Protein AF-A0A2G1Y6F3-F1 (afdb_monomer_lite)

Structure (mmCIF, N/CA/C/O backbone):
data_AF-A0A2G1Y6F3-F1
#
_entry.id   AF-A0A2G1Y6F3-F1
#
loop_
_atom_site.group_PDB
_atom_site.id
_atom_site.type_symbol
_atom_site.label_atom_id
_atom_site.label_alt_id
_atom_site.label_comp_id
_atom_site.label_asym_id
_atom_site.label_entity_id
_atom_site.label_seq_id
_atom_site.pdbx_PDB_ins_code
_atom_site.Cartn_x
_atom_site.Cartn_y
_atom_site.Cartn_z
_atom_site.occupancy
_atom_site.B_iso_or_equiv
_atom_site.auth_seq_id
_atom_site.auth_comp_id
_atom_site.auth_asym_id
_atom_site.auth_atom_id
_atom_site.pdbx_PDB_model_num
ATOM 1 N N . MET A 1 1 ? -31.856 -8.004 24.292 1.00 51.94 1 MET A N 1
ATOM 2 C CA . MET A 1 1 ? -31.341 -9.147 23.492 1.00 51.94 1 MET A CA 1
ATOM 3 C C . MET A 1 1 ? -30.865 -8.750 22.086 1.00 51.94 1 MET A C 1
ATOM 5 O O . MET A 1 1 ? -29.830 -9.238 21.651 1.00 51.94 1 MET A O 1
ATOM 9 N N . ILE A 1 2 ? -31.555 -7.831 21.395 1.00 51.72 2 ILE A N 1
ATOM 10 C CA . ILE A 1 2 ? -31.176 -7.323 20.057 1.00 51.72 2 ILE A CA 1
ATOM 11 C C . ILE A 1 2 ? -29.835 -6.564 20.072 1.00 51.72 2 ILE A C 1
ATOM 13 O O . ILE A 1 2 ? -28.989 -6.807 19.218 1.00 51.72 2 ILE A O 1
ATOM 17 N N . LEU A 1 3 ? -29.591 -5.739 21.098 1.00 43.38 3 LEU A N 1
ATOM 18 C CA . LEU A 1 3 ? -28.349 -4.966 21.246 1.00 43.38 3 LEU A CA 1
ATOM 19 C C . LEU A 1 3 ? -27.091 -5.857 21.293 1.00 43.38 3 LEU A C 1
ATOM 21 O O . LEU A 1 3 ? -26.083 -5.553 20.666 1.00 43.38 3 LEU A O 1
ATOM 25 N N . CYS A 1 4 ? -27.185 -7.001 21.982 1.00 46.47 4 CYS A N 1
ATOM 26 C CA . CYS A 1 4 ? -26.085 -7.956 22.126 1.00 46.47 4 CYS A CA 1
ATOM 27 C C . CYS A 1 4 ? -25.785 -8.677 20.799 1.00 46.47 4 CYS A C 1
ATOM 29 O O . CYS A 1 4 ? -24.626 -8.862 20.445 1.00 46.47 4 CYS A O 1
ATOM 31 N N . LYS A 1 5 ? -26.824 -9.007 20.011 1.00 44.19 5 LYS A N 1
ATOM 32 C CA . LYS A 1 5 ? -26.682 -9.573 18.655 1.00 44.19 5 LYS A CA 1
ATOM 33 C C . LYS A 1 5 ? -26.028 -8.591 17.680 1.00 44.19 5 LYS A C 1
ATOM 35 O O . LYS A 1 5 ? -25.182 -9.003 16.890 1.00 44.19 5 LYS A O 1
ATOM 40 N N . VAL A 1 6 ? -26.375 -7.306 17.748 1.00 49.78 6 VAL A N 1
ATOM 41 C CA . VAL A 1 6 ? -25.749 -6.266 16.916 1.00 49.78 6 VAL A CA 1
ATOM 42 C C . VAL A 1 6 ? -24.268 -6.114 17.279 1.00 49.78 6 VAL A C 1
ATOM 44 O O . VAL A 1 6 ? -23.417 -6.208 16.397 1.00 49.78 6 VAL A O 1
ATOM 47 N N . LEU A 1 7 ? -23.942 -6.014 18.572 1.00 48.81 7 LEU A N 1
ATOM 48 C CA . LEU A 1 7 ? -22.559 -5.962 19.068 1.00 48.81 7 LEU A CA 1
ATOM 49 C C . LEU A 1 7 ? -21.728 -7.186 18.652 1.00 48.81 7 LEU A C 1
ATOM 51 O O . LEU A 1 7 ? -20.601 -7.034 18.186 1.00 48.81 7 LEU A O 1
ATOM 55 N N . PHE A 1 8 ? -22.294 -8.393 18.739 1.00 48.41 8 PHE A N 1
ATOM 56 C CA . PHE A 1 8 ? -21.606 -9.617 18.318 1.00 48.41 8 PHE A CA 1
ATOM 57 C C . PHE A 1 8 ? -21.379 -9.669 16.803 1.00 48.41 8 PHE A C 1
ATOM 59 O O . PHE A 1 8 ? -20.356 -10.173 16.344 1.00 48.41 8 PHE A O 1
ATOM 66 N N . THR A 1 9 ? -22.304 -9.112 16.017 1.00 52.41 9 THR A N 1
ATOM 67 C CA . THR A 1 9 ? -22.155 -9.005 14.560 1.00 52.41 9 THR A CA 1
ATOM 68 C C . THR A 1 9 ? -21.023 -8.035 14.203 1.00 52.41 9 THR A C 1
ATOM 70 O O . THR A 1 9 ? -20.189 -8.369 13.366 1.00 52.41 9 THR A O 1
ATOM 73 N N . PHE A 1 10 ? -20.899 -6.900 14.903 1.00 43.22 10 PHE A N 1
ATOM 74 C CA . PHE A 1 10 ? -19.764 -5.978 14.743 1.00 43.22 10 PHE A CA 1
ATOM 75 C C . PHE A 1 10 ? -18.419 -6.602 15.155 1.00 43.22 10 PHE A C 1
ATOM 77 O O . PHE A 1 10 ? -17.424 -6.436 14.448 1.00 43.22 10 PHE A O 1
ATOM 84 N N . ILE A 1 11 ? -18.383 -7.380 16.244 1.00 48.75 11 ILE A N 1
ATOM 85 C CA . ILE A 1 11 ? -17.178 -8.114 16.673 1.00 48.75 11 ILE A CA 1
ATOM 86 C C . ILE A 1 11 ? -16.795 -9.194 15.648 1.00 48.75 11 ILE A C 1
ATOM 88 O O . ILE A 1 11 ? -15.617 -9.361 15.340 1.00 48.75 11 ILE A O 1
ATOM 92 N N . LYS A 1 12 ? -17.775 -9.890 15.060 1.00 34.28 12 LYS A N 1
ATOM 93 C CA . LYS A 1 12 ? -17.546 -10.921 14.035 1.00 34.28 12 LYS A CA 1
ATOM 94 C C . LYS A 1 12 ? -17.072 -10.333 12.699 1.00 34.28 12 LYS A C 1
ATOM 96 O O . LYS A 1 12 ? -16.242 -10.944 12.032 1.00 34.28 12 LYS A O 1
ATOM 101 N N . ILE A 1 13 ? -17.526 -9.130 12.338 1.00 40.31 13 ILE A N 1
ATOM 102 C CA . ILE A 1 13 ? -17.069 -8.401 11.140 1.00 40.31 13 ILE A CA 1
ATOM 103 C C . ILE A 1 13 ? -15.600 -7.964 11.266 1.00 40.31 13 ILE A C 1
ATOM 105 O O . ILE A 1 13 ? -14.877 -7.979 10.268 1.00 40.31 13 ILE A O 1
ATOM 109 N N . LYS A 1 14 ? -15.116 -7.667 12.483 1.00 42.75 14 LYS A N 1
ATOM 110 C CA . LYS A 1 14 ? -13.708 -7.302 12.741 1.00 42.75 14 LYS A CA 1
ATOM 111 C C . LYS A 1 14 ? -12.703 -8.368 12.261 1.00 42.75 14 LYS A C 1
ATOM 113 O O . LYS A 1 14 ? -11.566 -8.022 11.960 1.00 42.75 14 LYS A O 1
ATOM 118 N N . ASN A 1 15 ? -13.124 -9.630 12.130 1.00 44.47 15 ASN A N 1
ATOM 119 C CA . ASN A 1 15 ? -12.274 -10.757 11.725 1.00 44.47 15 ASN A CA 1
ATOM 120 C C . ASN A 1 15 ? -12.313 -11.116 10.223 1.00 44.47 15 ASN A C 1
ATOM 122 O O . ASN A 1 15 ? -11.634 -12.059 9.829 1.00 44.47 15 ASN A O 1
ATOM 126 N N . ILE A 1 16 ? -13.085 -10.421 9.374 1.00 44.25 16 ILE A N 1
ATOM 127 C CA . ILE A 1 16 ? -13.382 -10.911 8.007 1.00 44.25 16 ILE A CA 1
ATOM 128 C C . ILE A 1 16 ? -12.537 -10.296 6.880 1.00 44.25 16 ILE A C 1
ATOM 130 O O . ILE A 1 16 ? -12.433 -10.908 5.822 1.00 44.25 16 ILE A O 1
ATOM 134 N N . MET A 1 17 ? -11.875 -9.147 7.040 1.00 43.41 17 MET A N 1
ATOM 135 C CA . MET A 1 17 ? -11.149 -8.546 5.904 1.00 43.41 17 MET A CA 1
ATOM 136 C C . MET A 1 17 ? -9.629 -8.543 6.061 1.00 43.41 17 MET A C 1
ATOM 138 O O . MET A 1 17 ? -8.981 -7.519 6.291 1.00 43.41 17 MET A O 1
ATOM 142 N N . SER A 1 18 ? -9.049 -9.719 5.827 1.00 44.94 18 SER A N 1
ATOM 143 C CA . SER A 1 18 ? -7.659 -9.909 5.404 1.00 44.94 18 SER A CA 1
ATOM 144 C C . SER A 1 18 ? -7.593 -10.233 3.905 1.00 44.94 18 SER A C 1
ATOM 146 O O . SER A 1 18 ? -6.972 -11.215 3.512 1.00 44.94 18 SER A O 1
ATOM 148 N N . TYR A 1 19 ? -8.252 -9.449 3.046 1.00 49.56 19 TYR A N 1
ATOM 149 C CA . TYR A 1 19 ? -8.006 -9.563 1.606 1.00 49.56 19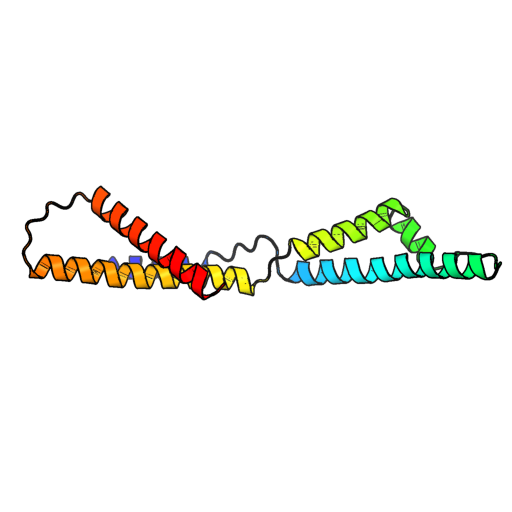 TYR A CA 1
ATOM 150 C C . TYR A 1 19 ? -6.669 -8.880 1.303 1.00 49.56 19 TYR A C 1
ATOM 152 O O . TYR A 1 19 ? -6.601 -7.680 1.052 1.00 49.56 19 TYR A O 1
ATOM 160 N N . GLN A 1 20 ? -5.586 -9.640 1.462 1.00 52.03 20 GLN A N 1
ATOM 161 C CA . GLN A 1 20 ? -4.271 -9.266 0.962 1.00 52.03 20 GLN A CA 1
ATOM 162 C C . GLN A 1 20 ? -4.255 -9.602 -0.523 1.00 52.03 20 GLN A C 1
ATOM 164 O O . GLN A 1 20 ? -4.421 -10.759 -0.895 1.00 52.03 20 GLN A O 1
ATOM 169 N N . ILE A 1 21 ? -4.095 -8.581 -1.363 1.00 61.88 21 ILE A N 1
ATOM 170 C CA . ILE A 1 21 ? -4.095 -8.742 -2.823 1.00 61.88 21 ILE A CA 1
ATOM 171 C C . ILE A 1 21 ? -2.905 -9.612 -3.268 1.00 61.88 21 ILE A C 1
ATOM 173 O O . ILE A 1 21 ? -3.049 -10.361 -4.225 1.00 61.88 21 ILE A O 1
ATOM 177 N N . LEU A 1 22 ? -1.789 -9.611 -2.523 1.00 63.44 22 LEU A N 1
ATOM 178 C CA . LEU A 1 22 ? -0.693 -10.578 -2.653 1.00 63.44 22 LEU A CA 1
ATOM 179 C C . LEU A 1 22 ? -0.129 -10.951 -1.257 1.00 63.44 22 LEU A C 1
ATOM 181 O O . LEU A 1 22 ? 0.120 -10.051 -0.450 1.00 63.44 22 LEU A O 1
ATOM 185 N N . PRO A 1 23 ? 0.102 -12.243 -0.946 1.00 66.38 23 PRO A N 1
ATOM 186 C CA . PRO A 1 23 ? 0.720 -12.670 0.314 1.00 66.38 23 PRO A CA 1
ATOM 187 C C . PRO A 1 23 ? 2.163 -12.164 0.463 1.00 66.38 23 PRO A C 1
ATOM 189 O O . PRO A 1 23 ? 2.924 -12.169 -0.500 1.00 66.38 23 PRO A O 1
ATOM 192 N N . ASN A 1 24 ? 2.607 -11.858 1.688 1.00 69.75 24 ASN A N 1
ATOM 193 C CA . ASN A 1 24 ? 3.986 -11.403 1.964 1.00 69.75 24 ASN A CA 1
ATOM 194 C C . ASN A 1 24 ? 5.091 -12.415 1.573 1.00 69.75 24 ASN A C 1
ATOM 196 O O . ASN A 1 24 ? 6.263 -12.046 1.479 1.00 69.75 24 ASN A O 1
ATOM 200 N N . TRP A 1 25 ? 4.729 -13.677 1.327 1.00 74.38 25 TRP A N 1
ATOM 201 C CA . TRP A 1 25 ? 5.625 -14.715 0.812 1.00 74.38 25 TRP A CA 1
ATOM 202 C C . TRP A 1 25 ? 6.089 -14.401 -0.617 1.00 74.38 25 TRP A C 1
ATOM 204 O O . TRP A 1 25 ? 7.222 -14.725 -0.966 1.00 74.38 25 TRP A O 1
ATOM 214 N N . PHE A 1 26 ? 5.275 -13.696 -1.411 1.00 80.44 26 PHE A N 1
ATOM 215 C CA . PHE A 1 26 ? 5.640 -13.294 -2.769 1.00 80.44 26 PHE A CA 1
ATOM 216 C C . PHE A 1 26 ? 6.783 -12.275 -2.783 1.00 80.44 26 PHE A C 1
ATOM 218 O O . PHE A 1 26 ? 7.661 -12.397 -3.625 1.00 80.44 26 PHE A O 1
ATOM 225 N N . LYS A 1 27 ? 6.877 -11.359 -1.806 1.00 82.88 27 LYS A N 1
ATOM 226 C CA . LYS A 1 27 ? 8.032 -10.443 -1.682 1.00 82.88 27 LYS A CA 1
ATOM 227 C C . LYS A 1 27 ? 9.350 -11.212 -1.599 1.00 82.88 27 LYS A C 1
ATOM 229 O O . LYS A 1 27 ? 10.313 -10.864 -2.276 1.00 82.88 27 LYS A O 1
ATOM 234 N N . LYS A 1 28 ? 9.377 -12.277 -0.787 1.00 87.81 28 LYS A N 1
ATOM 235 C CA . LYS A 1 28 ? 10.561 -13.133 -0.621 1.00 87.81 28 LYS A CA 1
ATOM 236 C C . LYS A 1 28 ? 10.878 -13.880 -1.913 1.00 87.81 28 LYS A C 1
ATOM 238 O O . LYS A 1 28 ? 12.018 -13.851 -2.352 1.00 87.81 28 LYS A O 1
ATOM 243 N N . ILE A 1 29 ? 9.866 -14.482 -2.539 1.00 88.31 29 ILE A N 1
ATOM 244 C CA . ILE A 1 29 ? 10.024 -15.229 -3.793 1.00 88.31 29 ILE A CA 1
ATOM 245 C C . ILE A 1 29 ? 10.537 -14.315 -4.914 1.00 88.31 29 ILE A C 1
ATOM 247 O O . ILE A 1 29 ? 11.514 -14.662 -5.567 1.00 88.31 29 ILE A O 1
ATOM 251 N N . GLY A 1 30 ? 9.933 -13.139 -5.105 1.00 87.19 30 GLY A N 1
ATOM 252 C CA . GLY A 1 30 ? 10.330 -12.176 -6.137 1.00 87.19 30 GLY A CA 1
ATOM 253 C C . GLY A 1 30 ? 11.742 -11.644 -5.931 1.00 87.19 30 GLY A C 1
ATOM 254 O O . GLY A 1 30 ? 12.524 -11.615 -6.876 1.00 87.19 30 GLY A O 1
ATOM 255 N N . PHE A 1 31 ? 12.106 -11.317 -4.686 1.00 90.62 31 PHE A N 1
ATOM 256 C CA . PHE A 1 31 ? 13.464 -10.889 -4.355 1.00 90.62 31 PHE A CA 1
ATOM 257 C C . PHE A 1 31 ? 14.496 -11.988 -4.628 1.00 90.62 31 PHE A C 1
ATOM 259 O O . PHE A 1 31 ? 15.512 -11.724 -5.265 1.00 90.62 31 PHE A O 1
ATOM 266 N N . THR A 1 32 ? 14.237 -13.224 -4.191 1.00 91.88 32 THR A N 1
ATOM 267 C CA . THR A 1 32 ? 15.149 -14.350 -4.434 1.00 91.88 32 THR A CA 1
ATOM 268 C C . THR A 1 32 ? 15.280 -14.648 -5.925 1.00 91.88 32 THR A C 1
ATOM 270 O O . THR A 1 32 ? 16.394 -14.840 -6.404 1.00 91.88 32 THR A O 1
ATOM 273 N N . LEU A 1 33 ? 14.169 -14.643 -6.666 1.00 89.31 33 LEU A N 1
ATOM 274 C CA . LEU A 1 33 ? 14.163 -14.868 -8.110 1.00 89.31 33 LEU A CA 1
ATOM 275 C C . LEU A 1 33 ? 14.965 -13.783 -8.840 1.00 89.31 33 LEU A C 1
ATOM 277 O O . LEU A 1 33 ? 15.851 -14.101 -9.621 1.00 89.31 33 LEU A O 1
ATOM 281 N N . PHE A 1 34 ? 14.712 -12.507 -8.541 1.00 92.25 34 PHE A N 1
ATOM 282 C CA . PHE A 1 34 ? 15.464 -11.398 -9.124 1.00 92.25 34 PHE A CA 1
ATOM 283 C C . PHE A 1 34 ? 16.960 -11.521 -8.810 1.00 92.25 34 PHE A C 1
ATOM 285 O O . PHE A 1 34 ? 17.785 -11.551 -9.715 1.00 92.25 34 PHE A O 1
ATOM 292 N N . PHE A 1 35 ? 17.315 -11.674 -7.535 1.00 93.06 35 PHE A N 1
ATOM 293 C CA . PHE A 1 35 ? 18.707 -11.643 -7.099 1.00 93.06 35 PHE A CA 1
ATOM 294 C C . PHE A 1 35 ? 19.537 -12.807 -7.658 1.00 93.06 35 PHE A C 1
ATOM 296 O O . PHE A 1 35 ? 20.642 -12.595 -8.153 1.00 93.06 35 PHE A O 1
ATOM 303 N N . VAL A 1 36 ? 19.002 -14.032 -7.623 1.00 90.56 36 VAL A N 1
ATOM 304 C CA . VAL A 1 36 ? 19.708 -15.221 -8.125 1.00 90.56 36 VAL A CA 1
ATOM 305 C C . VAL A 1 36 ? 19.913 -15.129 -9.635 1.00 90.56 36 VAL A C 1
ATOM 307 O O . VAL A 1 36 ? 21.028 -15.333 -10.110 1.00 90.56 36 VAL A O 1
ATOM 310 N N . PHE A 1 37 ? 18.872 -14.784 -10.395 1.00 88.31 37 PHE A N 1
ATOM 311 C CA . PHE A 1 37 ? 18.972 -14.723 -11.853 1.00 88.31 37 PHE A CA 1
ATOM 312 C C . PHE A 1 37 ? 19.821 -13.531 -12.319 1.00 88.31 37 PHE A C 1
ATOM 314 O O . PHE A 1 37 ? 20.602 -13.687 -13.253 1.00 88.31 37 PHE A O 1
ATOM 321 N N . SER A 1 38 ? 19.771 -12.383 -11.634 1.00 87.06 38 SER A N 1
ATOM 322 C CA . SER A 1 38 ? 20.627 -11.230 -11.947 1.00 87.06 38 SER A CA 1
ATOM 323 C C . SER A 1 38 ? 22.112 -11.484 -11.689 1.00 87.06 38 SER A C 1
ATOM 325 O O . SER A 1 38 ? 22.939 -11.049 -12.485 1.00 87.06 38 SER A O 1
ATOM 327 N N . ILE A 1 39 ? 22.477 -12.189 -10.609 1.00 88.62 39 ILE A N 1
ATOM 328 C CA . ILE A 1 39 ? 23.886 -12.544 -10.354 1.00 88.62 39 ILE A CA 1
ATOM 329 C C . ILE A 1 39 ? 24.401 -13.486 -11.433 1.00 88.62 39 ILE A C 1
ATOM 331 O O . ILE A 1 39 ? 25.514 -13.317 -11.930 1.00 88.62 39 ILE A O 1
ATOM 335 N N . LEU A 1 40 ? 23.593 -14.483 -11.779 1.00 86.25 40 LEU A N 1
ATOM 336 C CA . LEU A 1 40 ? 23.964 -15.469 -12.774 1.00 86.25 40 LEU A CA 1
ATOM 337 C C . LEU A 1 40 ? 24.145 -14.830 -14.161 1.00 86.25 40 LEU A C 1
ATOM 339 O O . LEU A 1 40 ? 25.164 -15.058 -14.809 1.00 86.25 40 LEU A O 1
ATOM 343 N N . ASP A 1 41 ? 23.206 -13.981 -14.583 1.00 85.50 41 ASP A N 1
ATOM 344 C CA . ASP A 1 41 ? 23.287 -13.286 -15.870 1.00 85.50 41 ASP A CA 1
ATOM 345 C C . ASP A 1 41 ? 24.436 -12.266 -15.919 1.00 85.50 41 ASP A C 1
ATOM 347 O O . ASP A 1 41 ? 25.262 -12.283 -16.836 1.00 85.50 41 ASP A O 1
ATOM 351 N N . GLY A 1 42 ? 24.577 -11.449 -14.871 1.00 83.56 42 GLY A N 1
ATOM 352 C CA . GLY A 1 42 ? 25.672 -10.488 -14.751 1.00 83.56 42 GLY A CA 1
ATOM 353 C C . GLY A 1 42 ? 27.053 -11.148 -14.713 1.00 83.56 42 GLY A C 1
ATOM 354 O O . GLY A 1 42 ? 28.005 -10.606 -15.271 1.00 83.56 42 GLY A O 1
ATOM 355 N N . GLY A 1 43 ? 27.170 -12.335 -14.111 1.00 84.25 43 GLY A N 1
ATOM 356 C CA . GLY A 1 43 ? 28.413 -13.107 -14.068 1.00 84.25 43 GLY A CA 1
ATOM 357 C C . GLY A 1 43 ? 28.883 -13.570 -15.451 1.00 84.25 43 GLY A C 1
ATOM 358 O O . GLY A 1 43 ? 30.075 -13.488 -15.755 1.00 84.25 43 GLY A O 1
ATOM 359 N N . GLU A 1 44 ? 27.967 -13.999 -16.323 1.00 78.94 44 GLU A N 1
ATOM 360 C CA . GLU A 1 44 ? 28.314 -14.359 -17.704 1.00 78.94 44 GLU A CA 1
ATOM 361 C C . GLU A 1 44 ? 28.727 -13.126 -18.511 1.00 78.94 44 GLU A C 1
ATOM 363 O O . GLU A 1 44 ? 29.761 -13.138 -19.176 1.00 78.94 44 GLU A O 1
ATOM 368 N N . HIS A 1 45 ? 27.979 -12.027 -18.412 1.00 82.75 45 HIS A N 1
ATOM 369 C CA . HIS A 1 45 ? 28.346 -10.788 -19.099 1.00 82.75 45 HIS A CA 1
ATOM 370 C C . HIS A 1 45 ? 29.701 -10.239 -18.634 1.00 82.75 45 HIS A C 1
ATOM 372 O O . HIS A 1 45 ? 30.491 -9.766 -19.453 1.00 82.75 45 HIS A O 1
ATOM 378 N N . PHE A 1 46 ? 30.005 -10.356 -17.341 1.00 85.12 46 PHE A N 1
ATOM 379 C CA . PHE A 1 46 ? 31.286 -9.952 -16.773 1.00 85.12 46 PHE A CA 1
ATOM 380 C C . PHE A 1 46 ? 32.444 -10.833 -17.257 1.00 85.12 46 PHE A C 1
ATOM 382 O O . PHE A 1 46 ? 33.466 -10.316 -17.705 1.00 85.12 46 PHE A O 1
ATOM 389 N N . THR A 1 47 ? 32.285 -12.159 -17.211 1.00 82.00 47 THR A N 1
ATOM 390 C CA . THR A 1 47 ? 33.320 -13.106 -17.666 1.00 82.00 47 THR A CA 1
ATOM 391 C C . THR A 1 47 ? 33.554 -13.017 -19.171 1.00 82.00 47 THR A C 1
ATOM 393 O O . THR A 1 47 ? 34.705 -12.985 -19.597 1.00 82.00 47 THR A O 1
ATOM 396 N N . ASN A 1 48 ? 32.499 -12.870 -19.974 1.00 81.62 48 ASN A N 1
ATOM 397 C CA . ASN A 1 48 ? 32.620 -12.631 -21.412 1.00 81.62 48 ASN A CA 1
ATOM 398 C C . ASN A 1 48 ? 33.322 -11.296 -21.712 1.00 81.62 48 ASN A C 1
ATOM 400 O O . ASN A 1 48 ? 34.186 -11.245 -22.585 1.00 81.62 48 ASN A O 1
ATOM 404 N N . GLY A 1 49 ? 33.009 -10.229 -20.968 1.00 82.50 49 GLY A N 1
ATOM 405 C CA . GLY A 1 49 ? 33.698 -8.942 -21.103 1.00 82.50 49 GLY A CA 1
ATOM 406 C C . GLY A 1 49 ? 35.187 -9.020 -20.746 1.00 82.50 49 GLY A C 1
ATOM 407 O O . GLY A 1 49 ? 36.026 -8.464 -21.452 1.00 82.50 49 GLY A O 1
ATOM 408 N N . LEU A 1 50 ? 35.528 -9.756 -19.686 1.00 82.62 50 LEU A N 1
ATOM 409 C CA . LEU A 1 50 ? 36.904 -9.930 -19.219 1.00 82.62 50 LEU A CA 1
ATOM 410 C C . LEU A 1 50 ? 37.723 -10.836 -20.153 1.00 82.62 50 LEU A C 1
ATOM 412 O O . LEU A 1 50 ? 38.861 -10.510 -20.482 1.00 82.62 50 LEU A O 1
ATOM 416 N N . ASN A 1 51 ? 37.135 -11.924 -20.654 1.00 83.00 51 ASN A N 1
ATOM 417 C CA . ASN A 1 51 ? 37.775 -12.809 -21.632 1.00 83.00 51 ASN A CA 1
ATOM 418 C C . ASN A 1 51 ? 37.987 -12.118 -22.983 1.00 83.00 51 ASN A C 1
ATOM 420 O O . ASN A 1 51 ? 39.041 -12.293 -23.594 1.00 83.00 51 ASN A O 1
ATOM 424 N N . GLY A 1 52 ? 37.045 -11.265 -23.402 1.00 81.44 52 GLY A N 1
ATOM 425 C CA . GLY A 1 52 ? 37.204 -10.405 -24.576 1.00 81.44 52 GLY A CA 1
ATOM 426 C C . GLY A 1 52 ? 38.367 -9.414 -24.445 1.00 81.44 52 GLY A C 1
ATOM 427 O O . GLY A 1 52 ? 39.033 -9.122 -25.434 1.00 81.44 52 GLY A O 1
ATOM 428 N N . LEU A 1 53 ? 38.662 -8.949 -23.226 1.00 80.75 53 LEU A N 1
ATOM 429 C CA . LEU A 1 53 ? 39.810 -8.084 -22.937 1.00 80.75 53 LEU A CA 1
ATOM 430 C C . LEU A 1 53 ? 41.140 -8.858 -22.872 1.00 80.75 53 LEU A C 1
ATOM 432 O O . LEU A 1 53 ? 42.180 -8.324 -23.247 1.00 80.75 53 LEU A O 1
ATOM 436 N N . LEU A 1 54 ? 41.116 -10.112 -22.411 1.00 82.62 54 LEU A N 1
ATOM 437 C CA . LEU A 1 54 ? 42.301 -10.971 -22.275 1.00 82.62 54 LEU A CA 1
ATOM 438 C C . LEU A 1 54 ? 42.600 -11.836 -23.514 1.00 82.62 54 LEU A C 1
ATOM 440 O O . LEU A 1 54 ? 43.587 -12.570 -23.513 1.00 82.62 54 LEU A O 1
ATOM 444 N N . GLY A 1 55 ? 41.769 -11.771 -24.559 1.00 74.56 55 GLY A N 1
ATOM 445 C CA . GLY A 1 55 ? 41.942 -12.543 -25.794 1.00 74.56 55 GLY A CA 1
ATOM 446 C C . GLY A 1 55 ? 41.761 -14.058 -25.631 1.00 74.56 55 GLY A C 1
ATOM 447 O O . GLY A 1 55 ? 42.265 -14.818 -26.456 1.00 74.56 55 GLY A O 1
ATOM 448 N N . GLN A 1 56 ? 41.075 -14.512 -24.575 1.00 70.50 56 GLN A N 1
ATOM 449 C CA . GLN A 1 56 ? 40.808 -15.934 -24.334 1.00 70.50 56 GLN A CA 1
ATOM 450 C C . GLN A 1 56 ? 39.481 -16.365 -24.971 1.00 70.50 56 GLN A C 1
ATOM 452 O O . GLN A 1 56 ? 38.473 -15.669 -24.859 1.00 70.50 56 GLN A O 1
ATOM 457 N N . VAL A 1 57 ? 39.478 -17.535 -25.619 1.00 60.72 57 VAL A N 1
ATOM 458 C CA . VAL A 1 57 ? 38.270 -18.162 -26.175 1.00 60.72 57 VAL A CA 1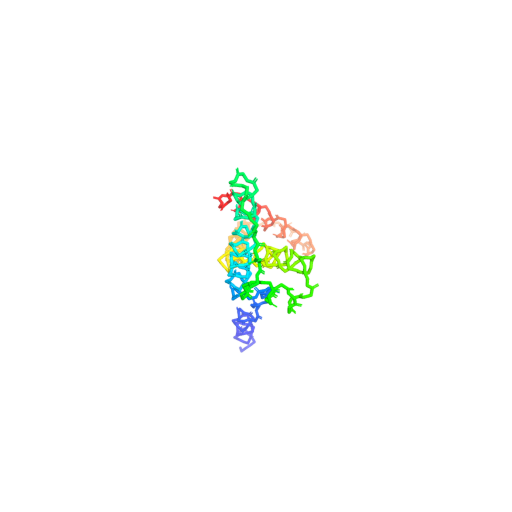
ATOM 459 C C . VAL A 1 57 ? 37.475 -18.786 -25.029 1.00 60.72 57 VAL A C 1
ATOM 461 O O . VAL A 1 57 ? 37.913 -19.757 -24.416 1.00 60.72 57 VAL A O 1
ATOM 464 N N . SER A 1 58 ? 36.320 -18.202 -24.715 1.00 62.06 58 SER A N 1
ATOM 465 C CA . SER A 1 58 ? 35.392 -18.711 -23.707 1.00 62.06 58 SER A CA 1
ATOM 466 C C . SER A 1 58 ? 34.538 -19.846 -24.272 1.00 62.06 58 SER A C 1
ATOM 468 O O . SER A 1 58 ? 33.554 -19.603 -24.969 1.00 62.06 58 SER A O 1
ATOM 470 N N . ASP A 1 59 ? 34.862 -21.087 -23.910 1.00 58.47 59 ASP A N 1
ATOM 471 C CA . ASP A 1 59 ? 33.919 -22.201 -24.029 1.00 58.47 59 ASP A CA 1
ATOM 472 C C . ASP A 1 59 ? 32.897 -22.110 -22.885 1.00 58.47 59 ASP A C 1
ATOM 474 O O . ASP A 1 59 ? 33.100 -22.599 -21.773 1.00 58.47 59 ASP A O 1
ATOM 478 N N . THR A 1 60 ? 31.773 -21.440 -23.143 1.00 62.59 60 THR A N 1
ATOM 479 C CA . THR A 1 60 ? 30.675 -21.241 -22.179 1.00 62.59 60 THR A CA 1
ATOM 480 C C . THR A 1 60 ? 29.798 -22.502 -22.039 1.00 62.59 60 THR A C 1
ATOM 482 O O . THR A 1 60 ? 28.567 -22.453 -22.071 1.00 62.59 60 THR A O 1
ATOM 485 N N . SER A 1 61 ? 30.410 -23.679 -21.884 1.00 60.81 61 SER A N 1
ATOM 486 C CA . SER A 1 61 ? 29.724 -24.971 -21.711 1.00 60.81 61 SER A CA 1
ATOM 487 C C . SER A 1 61 ? 29.497 -25.315 -20.232 1.00 60.81 61 SER A C 1
ATOM 489 O O . SER A 1 61 ? 29.775 -26.425 -19.778 1.00 60.81 61 SER A O 1
ATOM 491 N N . GLY A 1 62 ? 29.052 -24.335 -19.445 1.00 69.56 62 GLY A N 1
ATOM 492 C CA . GLY A 1 62 ? 28.770 -24.504 -18.019 1.00 69.56 62 GLY A CA 1
ATOM 493 C C . GLY A 1 62 ? 27.309 -24.855 -17.727 1.00 69.56 62 GLY A C 1
ATOM 494 O O . GLY A 1 62 ? 26.427 -24.692 -18.564 1.00 69.56 62 GLY A O 1
ATOM 495 N N . ILE A 1 63 ? 27.022 -25.235 -16.478 1.00 72.44 63 ILE A N 1
ATOM 496 C CA . ILE A 1 63 ? 25.657 -25.431 -15.935 1.00 72.44 63 ILE A CA 1
ATOM 497 C C . ILE A 1 63 ? 24.741 -24.226 -16.241 1.00 72.44 63 ILE A C 1
ATOM 499 O O . ILE A 1 63 ? 23.526 -24.367 -16.374 1.00 72.44 63 ILE A O 1
ATOM 503 N N . PHE A 1 64 ? 25.329 -23.040 -16.406 1.00 73.06 64 PHE A N 1
ATOM 504 C CA . PHE A 1 64 ? 24.611 -21.814 -16.708 1.00 73.06 64 PHE A CA 1
ATOM 505 C C . PHE A 1 64 ? 23.988 -21.765 -18.111 1.00 73.06 64 PHE A C 1
ATOM 507 O O . PHE A 1 64 ? 22.837 -21.351 -18.247 1.00 73.06 64 PHE A O 1
ATOM 514 N N . SER A 1 65 ? 24.682 -22.254 -19.143 1.00 74.44 65 SER A N 1
ATOM 515 C CA . SER A 1 65 ? 24.119 -22.302 -20.498 1.00 74.44 65 SER A CA 1
ATOM 516 C C . SER A 1 65 ? 23.003 -23.344 -20.609 1.00 74.44 65 SER A C 1
ATOM 518 O O . SER A 1 65 ? 22.017 -23.111 -21.308 1.00 74.44 65 SER A O 1
ATOM 520 N N . LEU A 1 66 ? 23.078 -24.431 -19.830 1.00 79.06 66 LEU A N 1
ATOM 521 C CA . LEU A 1 66 ? 21.979 -25.390 -19.675 1.00 79.06 66 LEU A CA 1
ATOM 522 C C . LEU A 1 66 ? 20.765 -24.779 -18.961 1.00 79.06 66 LEU A C 1
ATOM 524 O O . LEU A 1 66 ? 19.637 -24.986 -19.401 1.00 79.06 66 LEU A O 1
ATOM 528 N N . LEU A 1 67 ? 20.974 -23.995 -17.898 1.00 77.19 67 LEU A N 1
ATOM 529 C CA . LEU A 1 67 ? 19.895 -23.275 -17.210 1.00 77.19 67 LEU A CA 1
ATOM 530 C C . LEU A 1 67 ? 19.225 -22.238 -18.119 1.00 77.19 67 LEU A C 1
ATOM 532 O O . LEU A 1 67 ? 17.998 -22.144 -18.129 1.00 77.19 67 LEU A O 1
ATOM 536 N N . LYS A 1 68 ? 20.001 -21.503 -18.922 1.00 78.12 68 LYS A N 1
ATOM 537 C CA . LYS A 1 68 ? 19.469 -20.577 -19.932 1.00 78.12 68 LYS A CA 1
ATOM 538 C C . LYS A 1 68 ? 18.690 -21.309 -21.020 1.00 78.12 68 LYS A C 1
ATOM 540 O O . LYS A 1 68 ? 17.593 -20.879 -21.363 1.00 78.12 68 LYS A O 1
ATOM 545 N N . ALA A 1 69 ? 19.196 -22.436 -21.520 1.00 80.00 69 ALA A N 1
ATOM 546 C CA . ALA A 1 69 ? 18.475 -23.265 -22.484 1.00 80.00 69 ALA A CA 1
ATOM 547 C C . ALA A 1 69 ? 17.159 -23.809 -21.901 1.00 80.00 69 ALA A C 1
ATOM 549 O O . ALA A 1 69 ? 16.125 -23.748 -22.563 1.00 80.00 69 ALA A O 1
ATOM 550 N N . PHE A 1 70 ? 17.172 -24.255 -20.641 1.00 81.81 70 PHE A N 1
ATOM 551 C CA . PHE A 1 70 ? 15.979 -24.719 -19.931 1.00 81.81 70 PHE A CA 1
ATOM 552 C C . PHE A 1 70 ? 14.951 -23.602 -19.709 1.00 81.81 70 PHE A C 1
ATOM 554 O O . PHE A 1 70 ? 13.752 -23.825 -19.852 1.00 81.81 70 PHE A O 1
ATOM 561 N N . ALA A 1 71 ? 15.408 -22.384 -19.412 1.00 76.56 71 ALA A N 1
ATOM 562 C CA . ALA A 1 71 ? 14.547 -21.217 -19.235 1.00 76.56 71 ALA A CA 1
ATOM 563 C C . ALA A 1 71 ? 13.925 -20.691 -20.545 1.00 76.56 71 ALA A C 1
ATOM 565 O O . ALA A 1 71 ? 13.083 -19.800 -20.485 1.00 76.56 71 ALA A O 1
ATOM 566 N N . GLY A 1 72 ? 14.309 -21.221 -21.714 1.00 80.19 72 GLY A N 1
ATOM 567 C CA . GLY A 1 72 ? 13.811 -20.773 -23.021 1.00 80.19 72 GLY A CA 1
ATOM 568 C C . GLY A 1 72 ? 14.735 -19.792 -23.753 1.00 80.19 72 GLY A C 1
ATOM 569 O O . GLY A 1 72 ? 14.294 -19.071 -24.647 1.00 80.19 72 GLY A O 1
ATOM 570 N N . GLY A 1 73 ? 16.017 -19.759 -23.386 1.00 83.25 73 GLY A N 1
ATOM 571 C CA . GLY A 1 73 ? 17.050 -18.907 -23.974 1.00 83.25 73 GLY A CA 1
ATOM 572 C C . GLY A 1 73 ? 17.190 -17.545 -23.290 1.00 83.25 73 GLY A C 1
ATOM 573 O O . GLY A 1 73 ? 16.459 -17.211 -22.359 1.00 83.25 73 GLY A O 1
ATOM 574 N N . ASN A 1 74 ? 18.133 -16.733 -23.779 1.00 79.69 74 ASN A N 1
ATOM 575 C CA . ASN A 1 74 ? 18.535 -15.471 -23.135 1.00 79.69 74 ASN A CA 1
ATOM 576 C C . ASN A 1 74 ? 17.354 -14.512 -22.910 1.00 79.69 74 ASN A C 1
ATOM 578 O O . ASN A 1 74 ? 17.153 -14.027 -21.806 1.00 79.69 74 ASN A O 1
ATOM 582 N N . LYS A 1 75 ? 16.486 -14.331 -23.915 1.00 81.69 75 LYS A N 1
ATOM 583 C CA . LYS A 1 75 ? 15.328 -13.423 -23.808 1.00 81.69 75 LYS A CA 1
ATOM 584 C C . LYS A 1 75 ? 14.321 -13.847 -22.734 1.00 81.69 75 LYS A C 1
ATOM 586 O O . LYS A 1 75 ? 13.712 -13.002 -22.078 1.00 81.69 75 LYS A O 1
ATOM 591 N N . ALA A 1 76 ? 14.106 -15.151 -22.578 1.00 82.75 76 ALA A N 1
ATOM 592 C CA . ALA A 1 76 ? 13.202 -15.676 -21.562 1.00 82.75 76 ALA A CA 1
ATOM 593 C C . ALA A 1 76 ? 13.828 -15.567 -20.162 1.00 82.75 76 ALA A C 1
ATOM 595 O O . ALA A 1 76 ? 13.131 -15.238 -19.205 1.00 82.75 76 ALA A O 1
ATOM 596 N N . PHE A 1 77 ? 15.149 -15.740 -20.064 1.00 83.75 77 PHE A N 1
ATOM 597 C CA . PHE A 1 77 ? 15.915 -15.530 -18.837 1.00 83.75 77 PHE A CA 1
ATOM 598 C C . PHE A 1 77 ? 15.815 -14.078 -18.338 1.00 83.75 77 PHE A C 1
ATOM 600 O O . PHE A 1 77 ? 15.464 -13.848 -17.181 1.00 83.75 77 PHE A O 1
ATOM 607 N N . ASP A 1 78 ? 15.982 -13.100 -19.232 1.00 84.62 78 ASP A N 1
ATOM 608 C CA . ASP A 1 78 ? 15.819 -11.673 -18.913 1.00 84.62 78 ASP A CA 1
ATOM 609 C C . ASP A 1 78 ? 14.382 -11.351 -18.480 1.00 84.62 78 ASP A C 1
ATOM 611 O O . ASP A 1 78 ? 14.138 -10.586 -17.543 1.00 84.62 78 ASP A O 1
ATOM 615 N N . SER A 1 79 ? 13.404 -11.992 -19.126 1.00 88.19 79 SER A N 1
ATOM 616 C CA . SER A 1 79 ? 11.989 -11.840 -18.778 1.00 88.19 79 SER A CA 1
ATOM 617 C C . SER A 1 79 ? 11.699 -12.341 -17.359 1.00 88.19 79 SER A C 1
ATOM 619 O O . SER A 1 79 ? 10.934 -11.704 -16.638 1.00 88.19 79 SER A O 1
ATOM 621 N N . ILE A 1 80 ? 12.333 -13.434 -16.916 1.00 88.12 80 ILE A N 1
ATOM 622 C CA . ILE A 1 80 ? 12.209 -13.960 -15.545 1.00 88.12 80 ILE A CA 1
ATOM 623 C C . ILE A 1 80 ? 12.746 -12.955 -14.519 1.00 88.12 80 ILE A C 1
ATOM 625 O O . ILE A 1 80 ? 12.123 -12.767 -13.474 1.00 88.12 80 ILE A O 1
ATOM 629 N N . ILE A 1 81 ? 13.849 -12.265 -14.825 1.00 88.88 81 ILE A N 1
ATOM 630 C CA . ILE A 1 81 ? 14.410 -11.213 -13.964 1.00 88.88 81 ILE A CA 1
ATOM 631 C C . ILE A 1 81 ? 13.412 -10.055 -13.823 1.00 88.88 81 ILE A C 1
ATOM 633 O O . ILE A 1 81 ? 13.109 -9.631 -12.705 1.00 88.88 81 ILE A O 1
ATOM 637 N N . ILE A 1 82 ? 12.844 -9.582 -14.938 1.00 89.75 82 ILE A N 1
ATOM 638 C CA . ILE A 1 82 ? 11.839 -8.505 -14.944 1.00 89.75 82 ILE A CA 1
ATOM 639 C C . ILE A 1 82 ? 10.573 -8.931 -14.187 1.00 89.75 82 ILE A C 1
ATOM 641 O O . ILE A 1 82 ? 10.027 -8.152 -13.406 1.00 89.75 82 ILE A O 1
ATOM 645 N N . ILE A 1 83 ? 10.121 -10.175 -14.364 1.00 89.50 83 ILE A N 1
ATOM 646 C CA . ILE A 1 83 ? 8.980 -10.739 -13.632 1.00 89.50 83 ILE A CA 1
ATOM 647 C C . ILE A 1 83 ? 9.284 -10.817 -12.132 1.00 89.50 83 ILE A C 1
ATOM 649 O O . ILE A 1 83 ? 8.434 -10.442 -11.327 1.00 89.50 83 ILE A O 1
ATOM 653 N N . GLY A 1 84 ? 10.488 -11.242 -11.739 1.00 87.19 84 GLY A N 1
ATOM 654 C CA . GLY A 1 8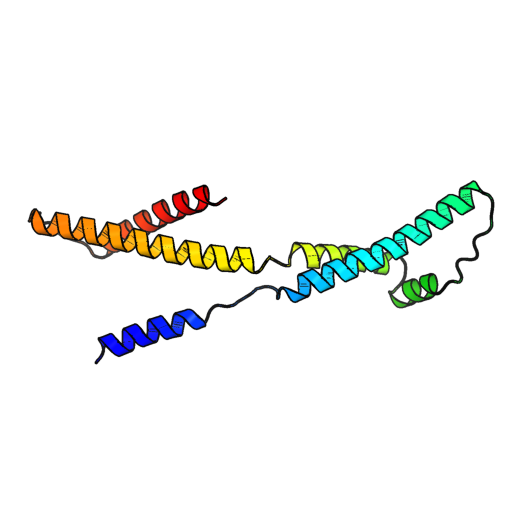4 ? 10.931 -11.261 -10.343 1.00 87.19 84 GLY A CA 1
ATOM 655 C C . GLY A 1 84 ? 10.914 -9.871 -9.708 1.00 87.19 84 GLY A C 1
ATOM 656 O O . GLY A 1 84 ? 10.412 -9.705 -8.593 1.00 87.19 84 GLY A O 1
ATOM 657 N N . LEU A 1 85 ? 11.366 -8.858 -10.451 1.00 87.88 85 LEU A N 1
ATOM 658 C CA . LEU A 1 85 ? 11.335 -7.460 -10.026 1.00 87.88 85 LEU A CA 1
ATOM 659 C C . LEU A 1 85 ? 9.899 -6.926 -9.897 1.00 87.88 85 LEU A C 1
ATOM 661 O O . LEU A 1 85 ? 9.561 -6.319 -8.882 1.00 87.88 85 LEU A O 1
ATOM 665 N N . LEU A 1 86 ? 9.032 -7.192 -10.880 1.00 85.62 86 LEU A N 1
ATOM 666 C CA . LEU A 1 86 ? 7.612 -6.819 -10.830 1.00 85.62 86 LEU A CA 1
ATOM 667 C C . LEU A 1 86 ? 6.904 -7.465 -9.636 1.00 85.62 86 LEU A C 1
ATOM 669 O O . LEU A 1 86 ? 6.145 -6.807 -8.927 1.00 85.62 86 LEU A O 1
ATOM 673 N N . LEU A 1 87 ? 7.180 -8.743 -9.385 1.00 85.56 87 LEU A N 1
ATOM 674 C CA . LEU A 1 87 ? 6.604 -9.505 -8.282 1.00 85.56 87 LEU A CA 1
ATOM 675 C C . LEU A 1 87 ? 7.092 -8.985 -6.921 1.00 85.56 87 LEU A C 1
ATOM 677 O O . LEU A 1 87 ? 6.312 -8.924 -5.971 1.00 85.56 87 LEU A O 1
ATOM 681 N N . TYR A 1 88 ? 8.347 -8.535 -6.840 1.00 85.56 88 TYR A N 1
ATOM 682 C CA . TYR A 1 88 ? 8.871 -7.827 -5.674 1.00 85.56 88 TYR A CA 1
ATOM 683 C C . TYR A 1 88 ? 8.190 -6.463 -5.464 1.00 85.56 88 TYR A C 1
ATOM 685 O O . TYR A 1 88 ? 7.733 -6.185 -4.356 1.00 85.56 88 TYR A O 1
ATOM 693 N N . MET A 1 89 ? 8.063 -5.638 -6.512 1.00 81.31 89 MET A N 1
ATOM 694 C CA . MET A 1 89 ? 7.467 -4.295 -6.429 1.00 81.31 89 MET A CA 1
ATOM 695 C C . MET A 1 89 ? 5.967 -4.313 -6.111 1.00 81.31 89 MET A C 1
ATOM 697 O O . MET A 1 89 ? 5.491 -3.475 -5.348 1.00 81.31 89 MET A O 1
ATOM 701 N N . PHE A 1 90 ? 5.210 -5.258 -6.675 1.00 75.31 90 PHE A N 1
ATOM 702 C CA . PHE A 1 90 ? 3.774 -5.375 -6.410 1.00 75.31 90 PHE A CA 1
ATOM 703 C C . PHE A 1 90 ? 3.449 -6.045 -5.075 1.00 75.31 90 PHE A C 1
ATOM 705 O O . PHE A 1 90 ? 2.324 -5.923 -4.583 1.00 75.31 90 PHE A O 1
ATOM 712 N N . SER A 1 91 ? 4.411 -6.734 -4.459 1.00 76.62 91 SER A N 1
ATOM 713 C CA . SER A 1 91 ? 4.207 -7.326 -3.146 1.00 76.62 91 SER A CA 1
ATOM 714 C C . SER A 1 91 ? 4.249 -6.248 -2.061 1.00 76.62 91 SER A C 1
ATOM 716 O O . SER A 1 91 ? 5.294 -5.970 -1.471 1.00 76.62 91 SER A O 1
ATOM 718 N N . LYS A 1 92 ? 3.078 -5.682 -1.752 1.00 65.12 92 LYS A N 1
ATOM 719 C CA . LYS A 1 92 ? 2.890 -4.752 -0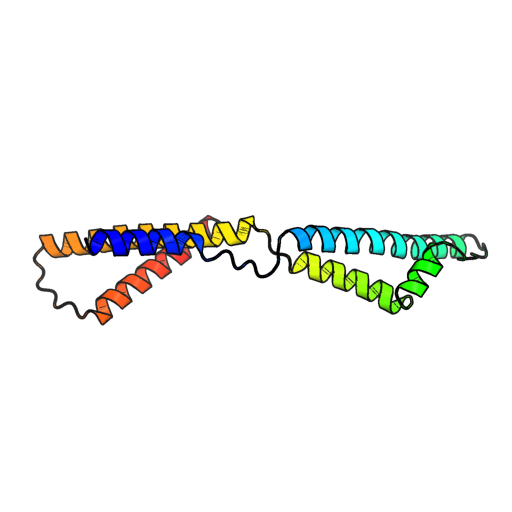.633 1.00 65.12 92 LYS A CA 1
ATOM 720 C C . LYS A 1 92 ? 3.381 -5.320 0.696 1.00 65.12 92 LYS A C 1
ATOM 722 O O . LYS A 1 92 ? 3.300 -6.521 0.969 1.00 65.12 92 LYS A O 1
ATOM 727 N N . GLU A 1 93 ? 3.848 -4.427 1.561 1.00 65.81 93 GLU A N 1
ATOM 728 C CA . GLU A 1 93 ? 4.254 -4.782 2.911 1.00 65.81 93 GLU A CA 1
ATOM 729 C C . GLU A 1 93 ? 3.025 -4.915 3.818 1.00 65.81 93 GLU A C 1
ATOM 731 O O . GLU A 1 93 ? 2.223 -3.992 3.943 1.00 65.81 93 GLU A O 1
ATOM 736 N N . LYS A 1 94 ? 2.873 -6.073 4.477 1.00 63.78 94 LYS A N 1
ATOM 737 C CA . LYS A 1 94 ? 1.751 -6.357 5.396 1.00 63.78 94 LYS A CA 1
ATOM 738 C C . LYS A 1 94 ? 1.558 -5.254 6.450 1.00 63.78 94 LYS A C 1
ATOM 740 O O . LYS A 1 94 ? 0.430 -4.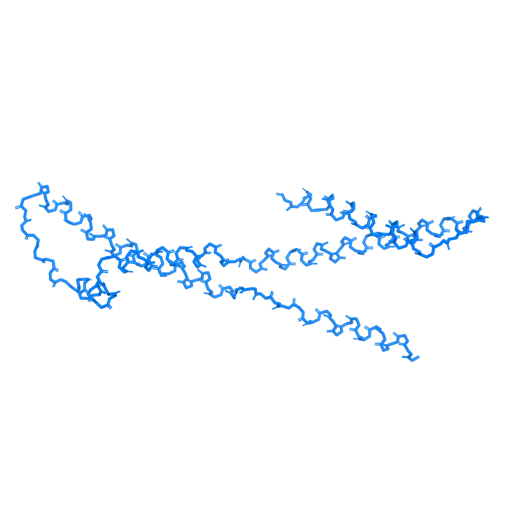989 6.852 1.00 63.78 94 LYS A O 1
ATOM 745 N N . VAL A 1 95 ? 2.652 -4.610 6.858 1.00 63.03 95 VAL A N 1
ATOM 746 C CA . VAL A 1 95 ? 2.662 -3.523 7.842 1.00 63.03 95 VAL A CA 1
ATOM 747 C C . VAL A 1 95 ? 1.898 -2.294 7.338 1.00 63.03 95 VAL A C 1
ATOM 749 O O . VAL A 1 95 ? 1.127 -1.724 8.100 1.00 63.03 95 VAL A O 1
ATOM 752 N N . GLU A 1 96 ? 2.029 -1.920 6.063 1.00 65.38 96 GLU A N 1
ATOM 753 C CA . GLU A 1 96 ? 1.352 -0.740 5.501 1.00 65.38 96 GLU A CA 1
ATOM 754 C C . GLU A 1 96 ? -0.163 -0.945 5.377 1.00 65.38 96 GLU A C 1
ATOM 756 O O . GLU A 1 96 ? -0.954 -0.059 5.708 1.00 65.38 96 GLU A O 1
ATOM 761 N N . ASP A 1 97 ? -0.594 -2.128 4.940 1.00 68.50 97 ASP A N 1
ATOM 762 C CA . ASP A 1 97 ? -2.022 -2.427 4.800 1.00 68.50 97 ASP A CA 1
ATOM 763 C C . ASP A 1 97 ? -2.719 -2.535 6.169 1.00 68.50 97 ASP A C 1
ATOM 765 O O . ASP A 1 97 ? -3.840 -2.039 6.334 1.00 68.50 97 ASP A O 1
ATOM 769 N N . ASP A 1 98 ? -2.066 -3.140 7.168 1.00 76.06 98 ASP A N 1
ATOM 770 C CA . ASP A 1 98 ? -2.583 -3.183 8.541 1.00 76.06 98 ASP A CA 1
ATOM 771 C C . ASP A 1 98 ? -2.574 -1.782 9.179 1.00 76.06 98 ASP A C 1
ATOM 773 O O . ASP A 1 98 ? -3.531 -1.405 9.862 1.00 76.06 98 ASP A O 1
ATOM 777 N N . TYR A 1 99 ? -1.578 -0.955 8.857 1.00 76.25 99 TYR A N 1
ATOM 778 C CA . TYR A 1 99 ? -1.521 0.441 9.273 1.00 76.25 99 TYR A CA 1
ATOM 779 C C . TYR A 1 99 ? -2.701 1.264 8.728 1.00 76.25 99 TYR A C 1
ATOM 781 O O . TYR A 1 99 ? -3.395 1.938 9.488 1.00 76.25 99 TYR A O 1
ATOM 789 N N . ILE A 1 100 ? -3.028 1.148 7.435 1.00 80.62 100 ILE A N 1
ATOM 790 C CA . ILE A 1 100 ? -4.179 1.850 6.837 1.00 80.62 100 ILE A CA 1
ATOM 791 C C . ILE A 1 100 ? -5.509 1.400 7.472 1.00 80.62 100 ILE A C 1
ATOM 793 O O . ILE A 1 100 ? -6.469 2.178 7.533 1.00 80.62 100 ILE A O 1
ATOM 797 N N . LYS A 1 101 ? -5.616 0.148 7.937 1.00 82.31 101 LYS A N 1
ATOM 798 C CA . LYS A 1 101 ? -6.806 -0.331 8.667 1.00 82.31 101 LYS A CA 1
ATOM 799 C C . LYS A 1 101 ? -6.910 0.296 10.052 1.00 82.31 101 LYS A C 1
ATOM 801 O O . LYS A 1 101 ? -7.987 0.777 10.405 1.00 82.31 101 LYS A O 1
ATOM 806 N N . ILE A 1 102 ? -5.810 0.322 10.803 1.00 83.75 102 ILE A N 1
ATOM 807 C CA . ILE A 1 102 ? -5.746 0.964 12.122 1.00 83.75 102 ILE A CA 1
ATOM 808 C C . ILE A 1 102 ? -6.084 2.451 11.986 1.00 83.75 102 ILE A C 1
ATOM 810 O O . ILE A 1 102 ? -6.969 2.947 12.679 1.00 83.75 102 ILE A O 1
ATOM 814 N N . LEU A 1 103 ? -5.486 3.132 11.006 1.00 83.69 103 LEU A N 1
ATOM 815 C CA . LEU A 1 103 ? -5.723 4.547 10.737 1.00 83.69 103 LEU A CA 1
ATOM 816 C C . LEU A 1 103 ? -7.206 4.847 10.462 1.00 83.69 103 LEU A C 1
ATOM 818 O O . LEU A 1 103 ? -7.770 5.772 11.046 1.00 83.69 103 LEU A O 1
ATOM 822 N N . ARG A 1 104 ? -7.866 4.038 9.618 1.00 87.94 104 ARG A N 1
ATOM 823 C CA . ARG A 1 104 ? -9.309 4.163 9.338 1.00 87.94 104 ARG A CA 1
ATOM 824 C C . ARG A 1 104 ? -10.157 3.983 10.596 1.00 87.94 104 ARG A C 1
ATOM 826 O O . ARG A 1 104 ? -11.084 4.761 10.820 1.00 87.94 104 ARG A O 1
ATOM 833 N N . TYR A 1 105 ? -9.837 2.981 11.413 1.00 86.69 105 TYR A N 1
ATOM 834 C CA . TYR A 1 105 ? -10.569 2.696 12.646 1.00 86.69 105 TYR A CA 1
ATOM 835 C C . TYR A 1 105 ? -10.447 3.839 13.659 1.00 86.69 105 TYR A C 1
ATOM 837 O O . TYR A 1 105 ? -11.447 4.310 14.199 1.00 86.69 105 TYR A O 1
ATOM 845 N N . GLU A 1 106 ? -9.234 4.339 13.881 1.00 83.94 106 GLU A N 1
ATOM 846 C CA . GLU A 1 106 ? -9.025 5.410 14.846 1.00 83.94 106 GLU A CA 1
ATOM 847 C C . GLU A 1 106 ? -9.633 6.745 14.387 1.00 83.94 106 GLU A C 1
ATOM 849 O O . GLU A 1 106 ? -10.185 7.479 15.205 1.00 83.94 106 GLU A O 1
ATOM 854 N N . SER A 1 107 ? -9.567 7.078 13.092 1.00 87.06 107 SER A N 1
ATOM 855 C CA . SER A 1 107 ? -10.239 8.270 12.552 1.00 87.06 107 SER A CA 1
ATOM 856 C C . SER A 1 107 ? -11.756 8.196 12.724 1.00 87.06 107 SER A C 1
ATOM 858 O O . SER A 1 107 ? -12.377 9.193 13.090 1.00 87.06 107 SER A O 1
ATOM 860 N N . TYR A 1 108 ? -12.351 7.016 12.526 1.00 89.62 108 TYR A N 1
ATOM 861 C CA . TYR A 1 108 ? -13.775 6.788 12.770 1.00 89.62 108 TYR A CA 1
ATOM 862 C C . TYR A 1 108 ? -14.147 6.993 14.246 1.00 89.62 108 TYR A C 1
ATOM 864 O O . TYR A 1 108 ? -15.150 7.642 14.554 1.00 89.62 108 TYR A O 1
ATOM 872 N N . GLN A 1 109 ? -13.324 6.490 15.171 1.00 87.56 109 GLN A N 1
ATOM 873 C CA . GLN A 1 109 ? -13.552 6.640 16.609 1.00 87.56 109 GLN A CA 1
ATOM 874 C C . GLN A 1 109 ? -13.511 8.112 17.046 1.00 87.56 109 GLN A C 1
ATOM 876 O O . GLN A 1 109 ? -14.422 8.563 17.741 1.00 87.56 109 GLN A O 1
ATOM 881 N N . ILE A 1 110 ? -12.505 8.872 16.599 1.00 85.62 110 ILE A N 1
ATOM 882 C CA . ILE A 1 110 ? -12.366 10.300 16.932 1.00 85.62 110 ILE A CA 1
ATOM 883 C C . ILE A 1 110 ? -13.523 11.111 16.333 1.00 85.62 110 ILE A C 1
ATOM 885 O O . ILE A 1 110 ? -14.129 11.916 17.038 1.00 85.62 110 ILE A O 1
ATOM 889 N N . ALA A 1 111 ? -13.874 10.867 15.065 1.00 90.50 111 ALA A N 1
ATOM 890 C CA . ALA A 1 111 ? -14.998 11.537 14.413 1.00 90.50 111 ALA A CA 1
ATOM 891 C C . ALA A 1 111 ? -16.312 11.303 15.165 1.00 90.50 111 ALA A C 1
ATOM 893 O O . ALA A 1 111 ? -17.068 12.238 15.409 1.00 90.50 111 ALA A O 1
ATOM 894 N N . THR A 1 112 ? -16.550 10.064 15.596 1.00 88.75 112 THR A N 1
ATOM 895 C CA . THR A 1 112 ? -17.752 9.692 16.348 1.00 88.75 112 THR A CA 1
ATOM 896 C C . THR A 1 112 ? -17.789 10.350 17.726 1.00 88.75 112 THR A C 1
ATOM 898 O O . THR A 1 112 ? -18.826 10.893 18.100 1.00 88.75 112 THR A O 1
ATOM 901 N N . MET A 1 113 ? -16.671 10.370 18.463 1.00 90.12 113 MET A N 1
ATOM 902 C CA . MET A 1 113 ? -16.602 11.063 19.757 1.00 90.12 113 MET A CA 1
ATOM 903 C C . MET A 1 113 ? -16.906 12.556 19.621 1.00 90.12 113 MET A C 1
ATOM 905 O O . MET A 1 113 ? -17.741 13.080 20.356 1.00 90.12 113 MET A O 1
ATOM 909 N N . LEU A 1 114 ? -16.269 13.232 18.661 1.00 90.38 114 LEU A N 1
ATOM 910 C CA . LEU A 1 114 ? -16.464 14.664 18.441 1.00 90.38 114 LEU A CA 1
ATOM 911 C C . LEU A 1 114 ? -17.907 14.975 18.021 1.00 90.38 114 LEU A C 1
ATOM 913 O O . LEU A 1 114 ? -18.516 15.920 18.512 1.00 90.38 114 LEU A O 1
ATOM 917 N N . TYR A 1 115 ? -18.472 14.157 17.135 1.00 91.94 115 TYR A N 1
ATOM 918 C CA . TYR A 1 115 ? -19.820 14.363 16.624 1.00 91.94 115 TYR A CA 1
ATOM 919 C C . TYR A 1 115 ? -20.894 14.168 17.703 1.00 91.94 115 TYR A C 1
ATOM 921 O O . TYR A 1 115 ? -21.819 14.973 17.802 1.00 91.94 115 TYR A O 1
ATOM 929 N N . ILE A 1 116 ? -20.735 13.158 18.568 1.00 89.12 116 ILE A N 1
ATOM 930 C CA . ILE A 1 116 ? -21.601 12.959 19.741 1.00 89.12 116 ILE A CA 1
ATOM 931 C C . ILE A 1 116 ? -21.473 14.135 20.714 1.00 89.12 116 ILE A C 1
ATOM 933 O O . ILE A 1 116 ? -22.482 14.605 21.232 1.00 89.12 116 ILE A O 1
ATOM 937 N N . LEU A 1 117 ? -20.258 14.640 20.942 1.00 91.00 117 LEU A N 1
ATOM 938 C CA . LEU A 1 117 ? -20.027 15.782 21.825 1.00 91.00 117 LEU A CA 1
ATOM 939 C C . LEU A 1 117 ? -20.728 17.050 21.312 1.00 91.00 117 LEU A C 1
ATOM 941 O O . LEU A 1 117 ? -21.413 17.721 22.080 1.00 91.00 117 LEU A O 1
ATOM 945 N N . ILE A 1 118 ? -20.631 17.337 20.010 1.00 89.31 118 ILE A N 1
ATOM 946 C CA . ILE A 1 118 ? -21.353 18.451 19.376 1.00 89.31 118 ILE A CA 1
ATOM 947 C C . ILE A 1 118 ? -22.868 18.260 19.519 1.00 89.31 118 ILE A C 1
ATOM 949 O O . ILE A 1 118 ? -23.567 19.196 19.902 1.00 89.31 118 ILE A O 1
ATOM 953 N N . ALA A 1 119 ? -23.382 17.053 19.266 1.00 86.31 119 ALA A N 1
ATOM 954 C CA . ALA A 1 119 ? -24.805 16.759 19.419 1.00 86.31 119 ALA A CA 1
ATOM 955 C C . ALA A 1 119 ? -25.294 16.965 20.866 1.00 86.31 119 ALA A C 1
ATOM 957 O O . ALA A 1 119 ? -26.376 17.510 21.077 1.00 86.31 119 ALA A O 1
ATOM 958 N N . LEU A 1 120 ? -24.485 16.587 21.860 1.00 86.94 120 LEU A N 1
ATOM 959 C CA . LEU A 1 120 ? -24.785 16.768 23.283 1.00 86.94 120 LEU A CA 1
ATOM 960 C C . LEU A 1 120 ? -24.823 18.257 23.658 1.00 86.94 120 LEU A C 1
ATOM 962 O O . LEU A 1 120 ? -25.755 18.701 24.324 1.00 86.94 120 LEU A O 1
ATOM 966 N N . ILE A 1 121 ? -23.864 19.049 23.173 1.00 88.69 121 ILE A N 1
ATOM 967 C CA . ILE A 1 121 ? -23.854 20.506 23.365 1.00 88.69 121 ILE A CA 1
ATOM 968 C C . ILE A 1 121 ? -25.122 21.128 22.765 1.00 88.69 121 ILE A C 1
ATOM 970 O O . ILE A 1 121 ? -25.833 21.852 23.458 1.00 88.69 121 ILE A O 1
ATOM 974 N N . LEU A 1 122 ? -25.454 20.806 21.511 1.00 86.75 122 LEU A N 1
ATOM 975 C CA . LEU A 1 122 ? -26.663 21.319 20.852 1.00 86.75 122 LEU A CA 1
ATOM 976 C C . LEU A 1 122 ? -27.943 20.956 21.618 1.00 86.75 122 LEU A C 1
ATOM 978 O O . LEU A 1 122 ? -28.860 21.773 21.695 1.00 86.75 122 LEU A O 1
ATOM 982 N N . PHE A 1 123 ? -27.982 19.761 22.215 1.00 84.31 123 PHE A N 1
ATOM 983 C CA . PHE A 1 123 ? -29.088 19.314 23.056 1.00 84.31 123 PHE A CA 1
ATOM 984 C C . PHE A 1 123 ? -29.227 20.152 24.339 1.00 84.31 123 PHE A C 1
ATOM 986 O O . PHE A 1 123 ? -30.332 20.584 24.658 1.00 84.31 123 PHE A O 1
ATOM 993 N N . ILE A 1 124 ? -28.123 20.439 25.044 1.00 88.69 124 ILE A N 1
ATOM 994 C CA . ILE A 1 124 ? -28.132 21.260 26.273 1.00 88.69 124 ILE A CA 1
ATOM 995 C C . ILE A 1 124 ? -28.614 22.684 25.990 1.00 88.69 124 ILE A C 1
ATOM 997 O O . ILE A 1 124 ? -29.402 23.233 26.756 1.00 88.69 124 ILE A O 1
ATOM 1001 N N . PHE A 1 125 ? -28.167 23.283 24.885 1.00 87.12 125 PHE A N 1
ATOM 1002 C CA . PHE A 1 125 ? -28.543 24.653 24.528 1.00 87.12 125 PHE A CA 1
ATOM 1003 C C . PHE A 1 125 ? -29.963 24.772 23.952 1.00 87.12 125 PHE A C 1
ATOM 1005 O O . PHE A 1 125 ? -30.384 25.868 23.585 1.00 87.12 125 PHE A O 1
ATOM 1012 N N . SER A 1 126 ? -30.735 23.678 23.921 1.00 68.94 126 SER A N 1
ATOM 1013 C CA . SER A 1 126 ? -32.150 23.649 23.523 1.00 68.94 126 SER A CA 1
ATOM 1014 C C . SER A 1 126 ? -32.437 24.299 22.165 1.00 68.94 126 SER A C 1
ATOM 1016 O O . SER A 1 126 ? -33.530 24.816 21.930 1.00 68.94 126 SER A O 1
ATOM 1018 N N . ILE A 1 127 ? -31.463 24.287 21.248 1.00 69.94 127 ILE A N 1
ATOM 1019 C CA . ILE A 1 127 ? -31.679 24.847 19.916 1.00 69.94 127 ILE A CA 1
ATOM 1020 C C . ILE A 1 127 ? -32.675 23.924 19.216 1.00 69.94 127 ILE A C 1
ATOM 1022 O O . ILE A 1 127 ? -32.397 22.744 18.994 1.00 69.94 127 ILE A O 1
ATOM 1026 N N . GLN A 1 128 ? -33.849 24.461 18.887 1.00 74.12 128 GLN A N 1
ATOM 1027 C CA . GLN A 1 128 ? -34.883 23.770 18.120 1.00 74.12 128 GLN A CA 1
ATOM 1028 C C . GLN A 1 128 ? -34.409 23.609 16.669 1.00 74.12 128 GLN A C 1
ATOM 1030 O O . GLN A 1 128 ? -34.831 24.325 15.766 1.00 74.12 128 GLN A O 1
ATOM 1035 N N . ILE A 1 129 ? -33.464 22.695 16.451 1.00 70.31 129 ILE A N 1
ATOM 1036 C CA . ILE A 1 129 ? -32.939 22.364 15.129 1.00 70.31 129 ILE A CA 1
ATOM 1037 C C . ILE A 1 129 ? -33.790 21.230 14.566 1.00 70.31 129 ILE A C 1
ATOM 1039 O O . ILE A 1 129 ? -33.848 20.134 15.123 1.00 70.31 129 ILE A O 1
ATOM 1043 N N . THR A 1 130 ? -34.424 21.466 13.422 1.00 77.69 130 THR A N 1
ATOM 1044 C CA . THR A 1 130 ? -35.051 20.401 12.639 1.00 77.69 130 THR A CA 1
ATOM 1045 C C . THR A 1 130 ? -33.962 19.617 11.910 1.00 77.69 130 THR A C 1
ATOM 1047 O O . THR A 1 130 ? -33.440 20.060 10.885 1.00 77.69 130 THR A O 1
ATOM 1050 N N . PHE A 1 131 ? -33.582 18.457 12.442 1.00 71.81 131 PHE A N 1
ATOM 1051 C CA . PHE A 1 131 ? -32.577 17.605 11.811 1.00 71.81 131 PHE A CA 1
ATOM 1052 C C . PHE A 1 131 ? -33.192 16.770 10.691 1.00 71.81 131 PHE A C 1
ATOM 1054 O O . PHE A 1 131 ? -33.972 15.852 10.940 1.00 71.81 131 PHE A O 1
ATOM 1061 N N . TYR A 1 132 ? -32.786 17.039 9.449 1.00 85.75 132 TYR A N 1
ATOM 1062 C CA . TYR A 1 132 ? -33.009 16.097 8.357 1.00 85.75 132 TYR A CA 1
ATOM 1063 C C . TYR A 1 132 ? -31.950 14.983 8.446 1.00 85.75 132 TYR A C 1
ATOM 1065 O O . TYR A 1 132 ? -30.753 15.296 8.443 1.00 85.75 132 TYR A O 1
ATOM 1073 N N . PRO A 1 133 ? -32.330 13.692 8.498 1.00 78.25 133 PRO A N 1
ATOM 1074 C CA . PRO A 1 133 ? -31.374 12.589 8.643 1.00 78.25 133 PRO A CA 1
ATOM 1075 C C . PRO A 1 133 ? -30.269 12.585 7.580 1.00 78.25 133 PRO A C 1
ATOM 1077 O O . PRO A 1 133 ? -29.116 12.280 7.880 1.00 78.25 133 PRO A O 1
ATOM 1080 N N . ALA A 1 134 ? -30.594 12.988 6.347 1.00 83.56 134 ALA A N 1
ATOM 1081 C CA . ALA A 1 134 ? -29.622 13.098 5.263 1.00 83.56 134 ALA A CA 1
ATOM 1082 C C . ALA A 1 134 ? -28.530 14.145 5.561 1.00 83.56 134 ALA A C 1
ATOM 1084 O O . ALA A 1 134 ? -27.343 13.867 5.384 1.00 83.56 134 ALA A O 1
ATOM 1085 N N . SER A 1 135 ? -28.909 15.319 6.075 1.00 84.00 135 SER A N 1
ATOM 1086 C CA . SER A 1 135 ? -27.976 16.397 6.433 1.00 84.00 135 SER A CA 1
ATOM 1087 C C . SER A 1 135 ? -27.074 16.000 7.602 1.00 84.00 135 SER A C 1
ATOM 1089 O O . SER A 1 135 ? -25.889 16.328 7.615 1.00 84.00 135 SER A O 1
ATOM 1091 N N . PHE A 1 136 ? -27.614 15.229 8.549 1.00 84.75 136 PHE A N 1
ATOM 1092 C CA . PHE A 1 136 ? -26.871 14.676 9.680 1.00 84.75 136 PHE A CA 1
ATOM 1093 C C . PHE A 1 136 ? -25.798 13.678 9.215 1.00 84.75 136 PHE A C 1
ATOM 1095 O O . PHE A 1 136 ? -24.613 13.858 9.491 1.00 84.75 136 PHE A O 1
ATOM 1102 N N . ILE A 1 137 ? -26.182 12.683 8.408 1.00 87.38 137 ILE A N 1
ATOM 1103 C CA . ILE A 1 137 ? -25.245 11.694 7.849 1.00 87.38 137 ILE A CA 1
ATOM 1104 C C . ILE A 1 137 ? -24.169 12.378 6.994 1.00 87.38 137 ILE A C 1
ATOM 1106 O O . ILE A 1 137 ? -22.989 12.048 7.100 1.00 87.38 137 ILE A O 1
ATOM 1110 N N . THR A 1 138 ? -24.555 13.368 6.187 1.00 91.19 138 THR A N 1
ATOM 1111 C CA . THR A 1 138 ? -23.620 14.111 5.328 1.00 91.19 138 THR A CA 1
ATOM 1112 C C . THR A 1 138 ? -22.597 14.887 6.156 1.00 91.19 138 THR A C 1
ATOM 1114 O O . THR A 1 138 ? -21.397 14.801 5.892 1.00 91.19 138 THR A O 1
ATOM 1117 N N . GLY A 1 139 ? -23.047 15.591 7.200 1.00 87.81 139 GLY A N 1
ATOM 1118 C CA . GLY A 1 139 ? -22.161 16.301 8.122 1.00 87.81 139 GLY A CA 1
ATOM 1119 C C . GLY A 1 139 ? -21.193 15.360 8.841 1.00 87.81 139 GLY A C 1
ATOM 1120 O O . GLY A 1 139 ? -20.003 15.656 8.936 1.00 87.81 139 GLY A O 1
ATOM 1121 N N . TYR A 1 140 ? -21.674 14.193 9.276 1.00 90.44 140 TYR A N 1
ATOM 1122 C CA . TYR A 1 140 ? -20.837 13.165 9.894 1.00 90.44 140 TYR A CA 1
ATOM 1123 C C . TYR A 1 140 ? -19.744 12.645 8.943 1.00 90.44 140 TYR A C 1
ATOM 1125 O O . TYR A 1 140 ? -18.574 12.580 9.323 1.00 90.44 140 TYR A O 1
ATOM 1133 N N . ILE A 1 141 ? -20.099 12.318 7.694 1.00 89.69 141 ILE A N 1
ATOM 1134 C CA . ILE A 1 141 ? -19.148 11.817 6.687 1.00 89.69 141 ILE A CA 1
ATOM 1135 C C . ILE A 1 141 ? -18.081 12.870 6.371 1.00 89.69 141 ILE A C 1
ATOM 1137 O O . ILE A 1 141 ? -16.897 12.535 6.304 1.00 89.69 141 ILE A O 1
ATOM 1141 N N . LEU A 1 142 ? -18.472 14.138 6.214 1.00 90.94 142 LEU A N 1
ATOM 1142 C CA . LEU A 1 142 ? -17.530 15.236 5.982 1.00 90.94 142 LEU A CA 1
ATOM 1143 C C . LEU A 1 142 ? -16.542 15.384 7.142 1.00 90.94 142 LEU A C 1
ATOM 1145 O O . LEU A 1 142 ? -15.336 15.477 6.921 1.00 90.94 142 LEU A O 1
ATOM 1149 N N . LEU A 1 143 ? -17.041 15.341 8.376 1.00 89.88 143 LEU A N 1
ATOM 1150 C CA . LEU A 1 143 ? -16.221 15.440 9.578 1.00 89.88 143 LEU A CA 1
ATOM 1151 C C . LEU A 1 143 ? -15.227 14.275 9.684 1.00 89.88 143 LEU A C 1
ATOM 1153 O O . LEU A 1 143 ? -14.043 14.486 9.950 1.00 89.88 143 LEU A O 1
ATOM 1157 N N . TYR A 1 144 ? -15.684 13.054 9.399 1.00 92.12 144 TYR A N 1
ATOM 1158 C CA . TYR A 1 144 ? -14.823 11.876 9.310 1.00 92.12 144 TYR A CA 1
ATOM 1159 C C . TYR A 1 144 ? -13.729 12.032 8.245 1.00 92.12 144 TYR A C 1
ATOM 1161 O O . TYR A 1 144 ? -12.564 11.757 8.533 1.00 92.12 144 TYR A O 1
ATOM 1169 N N . LEU A 1 145 ? -14.069 12.494 7.036 1.00 89.62 145 LEU A N 1
ATOM 1170 C CA . LEU A 1 145 ? -13.103 12.670 5.946 1.00 89.62 145 LEU A CA 1
ATOM 1171 C C . LEU A 1 145 ? -12.036 13.715 6.283 1.00 89.62 145 LEU A C 1
ATOM 1173 O O . LEU A 1 145 ? -10.858 13.480 6.015 1.00 89.62 145 LEU A O 1
ATOM 1177 N N . ILE A 1 146 ? -12.427 14.828 6.911 1.00 89.94 146 ILE A N 1
ATOM 1178 C CA . ILE A 1 146 ? -11.495 15.865 7.372 1.00 89.94 146 ILE A CA 1
ATOM 1179 C C . ILE A 1 146 ? -10.507 15.270 8.384 1.00 89.94 146 ILE A C 1
ATOM 1181 O O . ILE A 1 146 ? -9.293 15.398 8.216 1.00 89.94 146 ILE A O 1
ATOM 1185 N N . ILE A 1 147 ? -11.003 14.554 9.397 1.0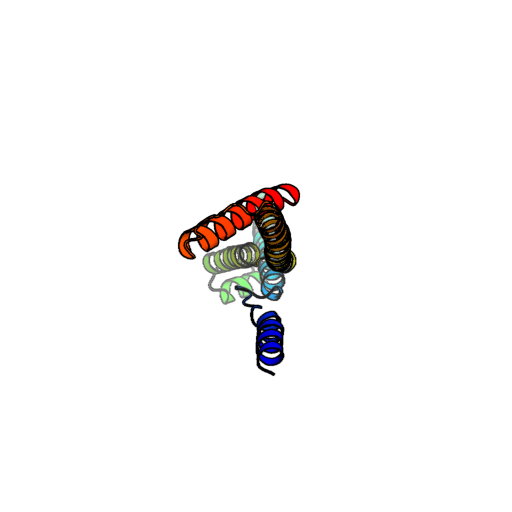0 89.62 147 ILE A N 1
ATOM 1186 C CA . ILE A 1 147 ? -10.157 13.916 10.417 1.00 89.62 147 ILE A CA 1
ATOM 1187 C C . ILE A 1 147 ? -9.249 12.852 9.796 1.00 89.62 147 ILE A C 1
ATOM 1189 O O . ILE A 1 147 ? -8.066 12.782 10.126 1.00 89.62 147 ILE A O 1
ATOM 1193 N N . PHE A 1 148 ? -9.770 12.031 8.883 1.00 88.00 148 PHE A N 1
ATOM 1194 C CA . PHE A 1 148 ? -8.987 11.019 8.179 1.00 88.00 148 PHE A CA 1
ATOM 1195 C C . PHE A 1 148 ? -7.863 11.643 7.344 1.00 88.00 148 PHE A C 1
ATOM 1197 O O . PHE A 1 148 ? -6.736 11.152 7.373 1.00 88.00 148 PHE A O 1
ATOM 1204 N N . TYR A 1 149 ? -8.135 12.752 6.654 1.00 89.06 149 TYR A N 1
ATOM 1205 C CA . TYR A 1 149 ? -7.138 13.469 5.864 1.00 89.06 149 TYR A CA 1
ATOM 1206 C C . TYR A 1 149 ? -6.001 14.034 6.726 1.00 89.06 149 TYR A C 1
ATOM 1208 O O . TYR A 1 149 ? -4.830 13.798 6.420 1.00 89.06 149 TYR A O 1
ATOM 1216 N N . PHE A 1 150 ? -6.323 14.730 7.823 1.00 86.56 150 PHE A N 1
ATOM 1217 C CA . PHE A 1 150 ? -5.304 15.268 8.730 1.00 86.56 150 PHE A CA 1
ATOM 1218 C C . PHE A 1 150 ? -4.498 14.162 9.401 1.00 86.56 150 PHE A C 1
ATOM 1220 O O . PHE A 1 150 ? -3.272 14.234 9.454 1.00 86.56 150 PHE A O 1
ATOM 1227 N N . LYS A 1 151 ? -5.166 13.096 9.849 1.00 83.44 151 LYS A N 1
ATOM 1228 C CA . LYS A 1 151 ? -4.482 11.977 10.487 1.00 83.44 151 LYS A CA 1
ATOM 1229 C C . LYS A 1 151 ? -3.543 11.276 9.510 1.00 83.44 151 LYS A C 1
ATOM 1231 O O . LYS A 1 151 ? -2.399 11.030 9.852 1.00 83.44 151 LYS A O 1
ATOM 1236 N N . LYS A 1 152 ? -3.957 11.066 8.258 1.00 84.38 152 LYS A N 1
ATOM 1237 C CA . LYS A 1 152 ? -3.091 10.504 7.210 1.00 84.38 152 LYS A CA 1
ATOM 1238 C C . LYS A 1 152 ? -1.808 11.319 6.978 1.00 84.38 152 LYS A C 1
ATOM 1240 O O . LYS A 1 152 ? -0.782 10.728 6.670 1.00 84.38 152 LYS A O 1
ATOM 1245 N N . ARG A 1 153 ? -1.850 12.648 7.125 1.00 79.56 153 ARG A N 1
ATOM 1246 C CA . ARG A 1 153 ? -0.688 13.544 6.947 1.00 79.56 153 ARG A CA 1
ATOM 1247 C C . ARG A 1 153 ? 0.311 13.505 8.103 1.00 79.56 153 ARG A C 1
ATOM 1249 O O . ARG A 1 153 ? 1.474 13.783 7.872 1.00 79.56 153 ARG A O 1
ATOM 1256 N N . MET A 1 154 ? -0.128 13.205 9.323 1.00 72.44 154 MET A N 1
ATOM 1257 C CA . MET A 1 154 ? 0.755 13.193 10.499 1.00 72.44 154 MET A CA 1
ATOM 1258 C C . MET A 1 154 ? 1.647 11.952 10.590 1.00 72.44 154 MET A C 1
ATOM 1260 O O . MET A 1 154 ? 2.594 11.943 11.368 1.00 72.44 154 MET A O 1
ATOM 1264 N N . PHE A 1 155 ? 1.322 10.902 9.840 1.00 61.56 155 PHE A N 1
ATOM 1265 C CA . PHE A 1 155 ? 2.027 9.623 9.885 1.00 61.56 155 PHE A CA 1
ATOM 1266 C C . PHE A 1 155 ? 2.628 9.199 8.534 1.00 61.56 155 PHE A C 1
ATOM 1268 O O . PHE A 1 155 ? 3.155 8.092 8.430 1.00 61.56 155 PHE A O 1
ATOM 1275 N N . SER A 1 156 ? 2.502 10.047 7.508 1.00 51.09 156 SER A N 1
ATOM 1276 C CA . SER A 1 156 ? 3.243 9.928 6.247 1.00 51.09 156 SER A CA 1
ATOM 1277 C C . SER A 1 156 ? 4.524 10.736 6.329 1.00 51.09 156 SER A C 1
ATOM 1279 O O . SER A 1 156 ? 5.435 10.371 5.559 1.00 51.09 156 SER A O 1
#

Sequence (156 aa):
MILCKVLFTFIKIKNIMSYQILPNWFKKIGFTLFFVFSILDGGEHFTNGLNGLLGQVSDTSGIFSLLKAFAGGNKAFDSIIIIGLLLYMFSKEKVEDDYIKILRYESYQIATMLYILIALILFIFSIQITFYPASFITGYILLYLIIFYFKKRMFS

Radius of gyration: 29.2 Å; chains: 1; bounding box: 77×50×52 Å

pLDDT: mean 76.83, std 14.49, range [34.28, 93.06]

Foldseek 3Di:
DVVVVVVVVVVVVVPPDPPQVDDLVLLVVLVVQLVVLVVLVVVVVVVVVVCVVVVHDDPVPDPSVVVQVVLVHDVSSVVSNVVSVVSNVPRDDPVVVVVLVVLLVVLLVVLVVVLVVVVVVCVVVVPPDDDDVVVSVVVSVVSSVVSSVVSVVVVD

Secondary structure (DSSP, 8-state):
-HHHHHHHHHHHHTTS----SS-HHHHHHHHHHHHHHHHHHHHHHHHHHHHHHHT------SHHHHHHHHTTSHHHHHHHHHHHHHHHHHS--HHHHHHHHHHHHHHHHHHHHHHHHHHHHHHHTT------HHHHHHHHHHHHHHHHHHHHHH--